Protein AF-A0A1I2VJM7-F1 (afdb_monomer_lite)

Radius of gyration: 16.06 Å; chains: 1; bounding box: 45×32×40 Å

Structure (mmCIF, N/CA/C/O backbone):
data_AF-A0A1I2VJM7-F1
#
_entry.id   AF-A0A1I2VJM7-F1
#
loop_
_atom_site.group_PDB
_atom_site.id
_atom_site.type_symbol
_atom_site.label_atom_id
_atom_site.label_alt_id
_atom_site.label_comp_id
_atom_site.label_asym_id
_atom_site.label_entity_id
_atom_site.label_seq_id
_atom_site.pdbx_PDB_ins_code
_atom_site.Cartn_x
_atom_site.Cartn_y
_atom_site.Cartn_z
_atom_site.occupancy
_atom_site.B_iso_or_equiv
_atom_site.auth_seq_id
_atom_site.auth_comp_id
_atom_site.auth_asym_id
_atom_site.auth_atom_id
_atom_site.pdbx_PDB_model_num
ATOM 1 N N . MET A 1 1 ? -17.114 0.620 10.436 1.00 87.94 1 MET A N 1
ATOM 2 C CA . MET A 1 1 ? -16.027 1.588 10.146 1.00 87.94 1 MET A CA 1
ATOM 3 C C . MET A 1 1 ? -16.050 1.806 8.652 1.00 87.94 1 MET A C 1
ATOM 5 O O . MET A 1 1 ? -16.213 0.832 7.932 1.00 87.94 1 MET A O 1
ATOM 9 N N . GLU A 1 2 ? -15.877 3.034 8.187 1.00 91.06 2 GLU A N 1
ATOM 10 C CA . GLU A 1 2 ? -15.928 3.374 6.767 1.00 91.06 2 GLU A CA 1
ATOM 11 C C . GLU A 1 2 ? -14.812 4.340 6.371 1.00 91.06 2 GLU A C 1
ATOM 13 O O . GLU A 1 2 ? -14.263 5.062 7.210 1.00 91.06 2 GLU A O 1
ATOM 18 N N . ILE A 1 3 ? -14.498 4.360 5.076 1.00 93.88 3 ILE A N 1
ATOM 19 C CA . ILE A 1 3 ? -13.609 5.357 4.486 1.00 93.88 3 ILE A CA 1
ATOM 20 C C . ILE A 1 3 ? -14.395 6.656 4.350 1.00 93.88 3 ILE A C 1
ATOM 22 O O . ILE A 1 3 ? -15.326 6.752 3.555 1.00 93.88 3 ILE A O 1
ATOM 26 N N . LYS A 1 4 ? -13.983 7.668 5.106 1.00 92.88 4 LYS A N 1
ATOM 27 C CA . LYS A 1 4 ? -14.542 9.017 5.016 1.00 92.88 4 LYS A CA 1
ATOM 28 C C . LYS A 1 4 ? -14.000 9.753 3.796 1.00 92.88 4 LYS A C 1
ATOM 30 O O . LYS A 1 4 ? -14.741 10.455 3.118 1.00 92.88 4 LYS A O 1
ATOM 35 N N . THR A 1 5 ? -12.706 9.604 3.513 1.00 94.62 5 THR A N 1
ATOM 36 C CA . THR A 1 5 ? -12.070 10.177 2.322 1.00 94.62 5 THR A CA 1
ATOM 37 C C . THR A 1 5 ? -10.718 9.522 2.035 1.00 94.62 5 THR A C 1
ATOM 39 O O . THR A 1 5 ? -10.113 8.897 2.910 1.00 94.62 5 THR A O 1
ATOM 42 N N . ILE A 1 6 ? -10.242 9.688 0.802 1.00 94.25 6 ILE A N 1
ATOM 43 C CA . ILE A 1 6 ? -8.884 9.354 0.377 1.00 94.25 6 ILE A CA 1
ATOM 44 C C . ILE A 1 6 ? -8.274 10.618 -0.212 1.00 94.25 6 ILE A C 1
ATOM 46 O O . ILE A 1 6 ? -8.800 11.181 -1.173 1.00 94.25 6 ILE A O 1
ATOM 50 N N . ASN A 1 7 ? -7.146 11.039 0.344 1.00 93.81 7 ASN A N 1
ATOM 51 C CA . ASN A 1 7 ? -6.382 12.165 -0.156 1.00 93.81 7 ASN A CA 1
ATOM 52 C C . ASN A 1 7 ? -5.087 11.666 -0.794 1.00 93.81 7 ASN A C 1
ATOM 54 O O . ASN A 1 7 ? -4.343 10.900 -0.192 1.00 93.81 7 ASN A O 1
ATOM 58 N N . TYR A 1 8 ? -4.795 12.103 -2.015 1.00 91.44 8 TYR A N 1
ATOM 59 C CA .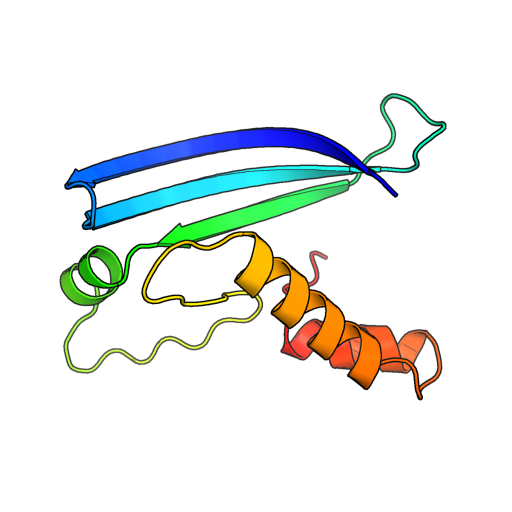 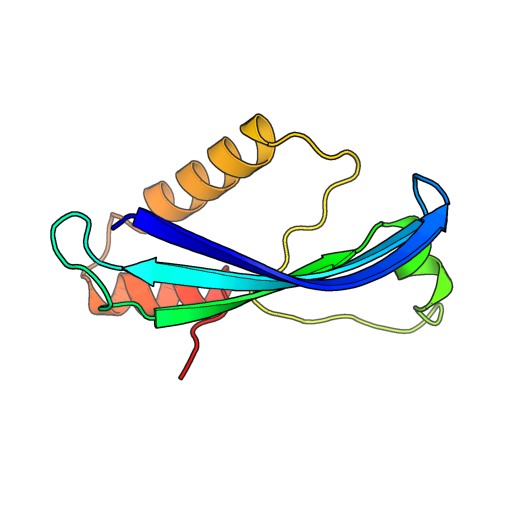TYR A 1 8 ? -3.532 11.773 -2.666 1.00 91.44 8 TYR A CA 1
ATOM 60 C C . TYR A 1 8 ? -2.564 12.935 -2.499 1.00 91.44 8 TYR A C 1
ATOM 62 O O . TYR A 1 8 ? -2.771 14.002 -3.074 1.00 91.44 8 TYR A O 1
ATOM 70 N N . LEU A 1 9 ? -1.494 12.703 -1.744 1.00 87.38 9 LEU A N 1
ATOM 71 C CA . LEU A 1 9 ? -0.486 13.714 -1.440 1.00 87.38 9 LEU A CA 1
ATOM 72 C C . LEU A 1 9 ? 0.481 13.906 -2.606 1.00 87.38 9 LEU A C 1
ATOM 74 O O . LEU A 1 9 ? 0.838 15.030 -2.955 1.00 87.38 9 LEU A O 1
ATOM 78 N N . LYS A 1 10 ? 0.912 12.800 -3.219 1.00 86.56 10 LYS A N 1
ATOM 79 C CA . LYS A 1 10 ? 1.900 12.821 -4.295 1.00 86.56 10 LYS A CA 1
ATOM 80 C C . LYS A 1 10 ? 1.600 11.743 -5.321 1.00 86.56 10 LYS A C 1
ATOM 82 O O . LYS A 1 10 ? 1.285 10.607 -4.976 1.00 86.56 10 LYS A O 1
ATOM 87 N N . LYS A 1 11 ? 1.722 12.105 -6.594 1.00 90.75 11 LYS A N 1
ATOM 88 C CA . LYS A 1 11 ? 1.555 11.211 -7.740 1.00 90.75 11 LYS A CA 1
ATOM 89 C C . LYS A 1 11 ? 2.693 11.459 -8.717 1.00 90.75 11 LYS A C 1
ATOM 91 O O . LYS A 1 11 ? 2.685 12.470 -9.412 1.00 90.75 11 LYS A O 1
ATOM 96 N N . GLU A 1 12 ? 3.667 10.560 -8.760 1.00 88.75 12 GLU A N 1
ATOM 97 C CA . GLU A 1 12 ? 4.765 10.619 -9.723 1.00 88.75 12 GLU A CA 1
ATOM 98 C C . GLU A 1 12 ? 4.630 9.466 -10.705 1.00 88.75 12 GLU A C 1
ATOM 100 O O . GLU A 1 12 ? 4.702 8.300 -10.324 1.00 88.75 12 GLU A O 1
ATOM 105 N N . PHE A 1 13 ? 4.448 9.812 -11.974 1.00 90.94 13 PHE A N 1
ATOM 106 C CA . PHE A 1 13 ? 4.359 8.876 -13.086 1.00 90.94 13 PHE A CA 1
ATOM 107 C C . PHE A 1 13 ? 5.437 9.253 -14.101 1.00 90.94 13 PHE A C 1
ATOM 109 O O . PHE A 1 13 ? 5.469 10.391 -14.564 1.00 90.94 13 PHE A O 1
ATOM 116 N N . VAL A 1 14 ? 6.320 8.312 -14.436 1.00 86.12 14 VAL A N 1
ATOM 117 C CA . VAL A 1 14 ? 7.204 8.429 -15.614 1.00 86.12 14 VAL A CA 1
ATOM 118 C C . VAL A 1 14 ? 6.630 7.634 -16.781 1.00 86.12 14 VAL A C 1
ATOM 120 O O . VAL A 1 14 ? 6.759 8.064 -17.921 1.00 86.12 14 VAL A O 1
ATOM 123 N N . ASP A 1 15 ? 5.954 6.521 -16.494 1.00 84.31 15 ASP A N 1
ATOM 124 C CA . ASP A 1 15 ? 5.241 5.689 -17.464 1.00 84.31 15 ASP A CA 1
ATOM 125 C C . ASP A 1 15 ? 4.048 4.998 -16.774 1.00 84.31 15 ASP A C 1
ATOM 127 O O . ASP A 1 15 ? 3.905 5.059 -15.549 1.00 84.31 15 ASP A O 1
ATOM 131 N N . TYR A 1 16 ? 3.201 4.317 -17.545 1.00 82.38 16 TYR A N 1
ATOM 132 C CA . TYR A 1 16 ? 2.054 3.559 -17.042 1.00 82.38 16 TYR A CA 1
ATOM 133 C C . TYR A 1 16 ? 2.453 2.479 -16.022 1.00 82.38 16 TYR A C 1
ATOM 135 O O . TYR A 1 16 ? 1.746 2.255 -15.041 1.00 82.38 16 TYR A O 1
ATOM 143 N N . ASP A 1 17 ? 3.595 1.825 -16.230 1.00 83.75 17 ASP A N 1
ATOM 144 C CA . ASP A 1 17 ? 4.147 0.792 -15.351 1.00 83.75 17 ASP A CA 1
ATOM 145 C C . ASP A 1 17 ? 5.262 1.316 -14.429 1.00 83.75 17 ASP A C 1
ATOM 147 O O . ASP A 1 17 ? 5.884 0.515 -13.733 1.00 83.75 17 ASP A O 1
ATOM 151 N N . ASP A 1 18 ? 5.511 2.633 -14.413 1.00 87.12 18 ASP A N 1
ATOM 152 C CA . ASP A 1 18 ? 6.601 3.270 -13.672 1.00 87.12 18 ASP A CA 1
ATOM 153 C C . ASP A 1 18 ? 6.131 4.482 -12.853 1.00 87.12 18 ASP A C 1
ATOM 155 O O . ASP A 1 18 ? 6.237 5.645 -13.267 1.00 87.12 18 ASP A O 1
ATOM 159 N N . PHE A 1 19 ? 5.652 4.209 -11.642 1.00 84.94 19 PHE A N 1
ATOM 160 C CA . PHE A 1 19 ? 5.067 5.217 -10.764 1.00 84.94 19 PHE A CA 1
ATOM 161 C C . PHE A 1 19 ? 5.338 5.004 -9.272 1.00 84.94 19 PHE A C 1
ATOM 163 O O . PHE A 1 19 ? 5.603 3.883 -8.816 1.00 84.94 19 PHE A O 1
ATOM 170 N N . VAL A 1 20 ? 5.201 6.099 -8.518 1.00 88.00 20 VAL A N 1
ATOM 171 C CA . VAL A 1 20 ? 5.011 6.118 -7.065 1.00 88.00 20 VAL A CA 1
ATOM 172 C C . VAL A 1 20 ? 3.850 7.047 -6.713 1.00 88.00 20 VAL A C 1
ATOM 174 O O . VAL A 1 20 ? 3.732 8.157 -7.232 1.00 88.00 20 VAL A O 1
ATOM 177 N N . VAL A 1 21 ? 2.978 6.593 -5.825 1.00 87.44 21 VAL A N 1
ATOM 178 C CA . VAL A 1 21 ? 1.834 7.354 -5.328 1.00 87.44 21 VAL A CA 1
ATOM 179 C C . VAL A 1 21 ? 1.841 7.285 -3.813 1.00 87.44 21 VAL A C 1
ATOM 181 O O . VAL A 1 21 ? 1.938 6.196 -3.257 1.00 87.44 21 VAL A O 1
ATOM 184 N N . SER A 1 22 ? 1.712 8.427 -3.150 1.00 86.69 22 SER A N 1
ATOM 185 C CA . SER A 1 22 ? 1.491 8.500 -1.709 1.00 86.69 22 SER A CA 1
ATOM 186 C C . SER A 1 22 ? 0.153 9.161 -1.417 1.00 86.69 22 SER A C 1
ATOM 188 O O . SER A 1 22 ? -0.315 10.039 -2.154 1.00 86.69 22 SER A O 1
ATOM 190 N N . GLY A 1 23 ? -0.483 8.724 -0.342 1.00 89.81 23 GLY A N 1
ATOM 191 C CA . GLY A 1 23 ? -1.774 9.240 0.060 1.00 89.81 23 GLY A CA 1
ATOM 192 C C . GLY A 1 23 ? -2.092 8.940 1.509 1.00 89.81 23 GLY A C 1
ATOM 193 O O . GLY A 1 23 ? -1.360 8.242 2.206 1.00 89.81 23 GLY A O 1
ATOM 194 N N . GLU A 1 24 ? -3.223 9.476 1.922 1.00 95.00 24 GLU A N 1
ATOM 195 C CA . GLU A 1 24 ? -3.819 9.310 3.230 1.00 95.00 24 GLU A CA 1
ATOM 196 C C . GLU A 1 24 ? -5.234 8.764 3.049 1.00 95.00 24 GLU A C 1
ATOM 198 O O . GLU A 1 24 ? -5.966 9.179 2.146 1.00 95.00 24 GLU A O 1
ATOM 203 N N . VAL A 1 25 ? -5.636 7.842 3.913 1.00 94.12 25 VAL A N 1
ATOM 204 C CA . VAL A 1 25 ? -7.011 7.363 4.015 1.00 94.12 25 VAL A CA 1
ATOM 205 C C . VAL A 1 25 ? -7.550 7.682 5.397 1.00 94.12 25 VAL A C 1
ATOM 207 O O . VAL A 1 25 ? -6.901 7.450 6.412 1.00 94.12 25 VAL A O 1
ATOM 210 N N . TYR A 1 26 ? -8.748 8.244 5.418 1.00 95.56 26 TYR A N 1
ATOM 211 C CA . TYR A 1 26 ? -9.418 8.710 6.618 1.00 95.56 26 TYR A CA 1
ATOM 212 C C . TYR A 1 26 ? -10.490 7.682 6.958 1.00 95.56 26 TYR A C 1
ATOM 214 O O . TYR A 1 26 ? -11.405 7.478 6.158 1.00 95.56 26 TYR A O 1
ATOM 222 N N . ILE A 1 27 ? -10.381 7.017 8.106 1.00 93.44 27 ILE A N 1
ATOM 223 C CA . ILE A 1 27 ? -11.268 5.911 8.485 1.00 93.44 27 ILE A CA 1
ATOM 224 C C . ILE A 1 27 ? -11.965 6.246 9.798 1.00 93.44 27 ILE A C 1
ATOM 226 O O . ILE A 1 27 ? -11.313 6.563 10.789 1.00 93.44 27 ILE A O 1
ATOM 230 N N . GLY A 1 28 ? -13.294 6.156 9.818 1.00 95.44 28 GLY A N 1
ATOM 231 C CA . GLY A 1 28 ? -14.105 6.520 10.979 1.00 95.44 28 GLY A CA 1
ATOM 232 C C . GLY A 1 28 ? -15.362 5.664 11.157 1.00 95.44 28 GLY A C 1
ATOM 233 O O . GLY A 1 28 ? -15.650 4.802 10.325 1.00 95.44 28 GLY A O 1
ATOM 234 N N . PRO A 1 29 ? -16.137 5.867 12.234 1.00 93.62 29 PRO A N 1
ATOM 235 C CA . PRO A 1 29 ? -17.422 5.199 12.442 1.00 93.62 29 PRO A CA 1
ATOM 236 C C . PRO A 1 29 ? -18.461 5.634 11.397 1.00 93.62 29 PRO A C 1
ATOM 238 O O . PRO A 1 29 ? -18.531 6.809 11.049 1.00 93.62 29 PRO A O 1
ATOM 241 N N . GLU A 1 30 ? -19.318 4.716 10.944 1.00 92.00 30 GLU A N 1
ATOM 242 C CA . GLU A 1 30 ? -20.324 4.980 9.891 1.00 92.00 30 GLU A CA 1
ATOM 243 C C . GLU A 1 30 ? -21.322 6.084 10.264 1.00 92.00 30 GLU A C 1
ATOM 245 O O . GLU A 1 30 ? -21.684 6.914 9.443 1.00 92.00 30 GLU A O 1
ATOM 250 N N . ASN A 1 31 ? -21.716 6.154 11.535 1.00 91.12 31 ASN A N 1
ATOM 251 C CA . ASN A 1 31 ? -22.789 7.045 11.989 1.00 91.12 31 ASN A CA 1
ATOM 252 C C . ASN A 1 31 ? -22.283 8.319 12.684 1.00 91.12 31 ASN A C 1
ATOM 254 O O . ASN A 1 31 ? -23.013 8.920 13.472 1.00 91.12 31 ASN A O 1
ATOM 258 N N . MET A 1 32 ? -21.021 8.699 12.469 1.00 86.12 32 MET A N 1
ATOM 259 C CA . MET A 1 32 ? -20.441 9.913 13.048 1.00 86.12 32 MET A CA 1
ATOM 260 C C . MET A 1 32 ? -19.668 10.699 11.997 1.00 86.12 32 MET A C 1
ATOM 262 O O . MET A 1 32 ? -18.705 10.203 11.409 1.00 86.12 32 MET A O 1
ATOM 266 N N . ASP A 1 33 ? -20.077 11.946 11.792 1.00 85.56 33 ASP A N 1
ATOM 267 C CA . ASP A 1 33 ? -19.348 12.890 10.954 1.00 85.56 33 ASP A CA 1
ATOM 268 C C . ASP A 1 33 ? -18.134 13.443 11.705 1.00 85.56 33 ASP A C 1
ATOM 270 O O . ASP A 1 33 ? -18.164 13.624 12.922 1.00 85.56 33 ASP A O 1
ATOM 274 N N . PHE A 1 34 ? -17.059 13.722 10.965 1.00 82.44 34 PHE A N 1
ATOM 275 C CA . PHE A 1 34 ? -15.826 14.352 11.467 1.00 82.44 34 PHE A CA 1
ATOM 276 C C . PHE A 1 34 ? -15.048 13.573 12.546 1.00 82.44 34 PHE A C 1
ATOM 278 O O . PHE A 1 34 ? -14.061 14.087 13.066 1.00 82.44 34 PHE A O 1
ATOM 285 N N . VAL A 1 35 ? -15.437 12.332 12.849 1.00 93.06 35 VAL A N 1
ATOM 286 C CA . VAL A 1 35 ? -14.676 11.412 13.707 1.00 93.06 35 VAL A CA 1
ATOM 287 C C . VAL A 1 35 ? -13.963 10.401 12.818 1.00 93.06 35 VAL A C 1
ATOM 289 O O . VAL A 1 35 ? -14.608 9.542 12.216 1.00 93.06 35 VAL A O 1
ATOM 292 N N . TYR A 1 36 ? -12.641 10.511 12.713 1.00 94.88 36 TYR A N 1
ATOM 293 C CA . TYR A 1 36 ? -11.809 9.604 11.926 1.00 94.88 36 TYR A CA 1
ATOM 294 C C . TYR A 1 36 ? -10.364 9.578 12.430 1.00 94.88 36 TYR A C 1
ATOM 296 O O . TYR A 1 36 ? -9.887 10.538 13.029 1.00 94.88 36 TYR A O 1
ATOM 304 N N . GLU A 1 37 ? -9.670 8.496 12.097 1.00 92.94 37 GLU A N 1
ATOM 305 C CA . GLU A 1 37 ? -8.214 8.369 12.155 1.00 92.94 37 GLU A CA 1
ATOM 306 C C . GLU A 1 37 ? -7.633 8.452 10.738 1.00 92.94 37 GLU A C 1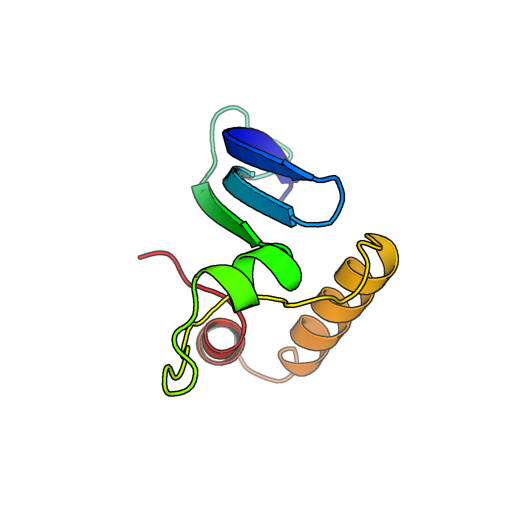
ATOM 308 O O . GLU A 1 37 ? -8.297 8.076 9.765 1.00 92.94 37 GLU A O 1
ATOM 313 N N . VAL A 1 38 ? -6.402 8.949 10.609 1.00 92.00 38 VAL A N 1
ATOM 314 C CA . VAL A 1 38 ? -5.725 9.136 9.314 1.00 92.00 38 VAL A CA 1
ATOM 315 C C . VAL A 1 38 ? -4.612 8.107 9.157 1.00 92.00 38 VAL A C 1
ATOM 317 O O . VAL A 1 38 ? -3.762 7.976 10.033 1.00 92.00 38 VAL A O 1
ATOM 320 N N . PHE A 1 39 ? -4.597 7.401 8.025 1.00 81.19 39 PHE A N 1
ATOM 321 C CA . PHE A 1 39 ? -3.584 6.403 7.699 1.00 81.19 39 PHE A CA 1
ATOM 322 C C . PHE A 1 39 ? -2.839 6.741 6.417 1.00 81.19 39 PHE A C 1
ATOM 324 O O . PHE A 1 39 ? -3.457 6.927 5.374 1.00 81.19 39 PHE A O 1
ATOM 331 N N . GLU A 1 40 ? -1.511 6.739 6.462 1.00 83.50 40 GLU A N 1
ATOM 332 C CA . GLU A 1 40 ? -0.686 6.925 5.269 1.00 83.50 40 GLU A CA 1
ATOM 333 C C . GLU A 1 40 ? -0.487 5.613 4.503 1.00 83.50 40 GLU A C 1
ATOM 335 O O . GLU A 1 40 ? -0.196 4.559 5.078 1.00 83.50 40 GLU A O 1
ATOM 340 N N . PHE A 1 41 ? -0.554 5.692 3.177 1.00 78.12 41 PHE A N 1
ATOM 341 C CA . PHE A 1 41 ? -0.230 4.592 2.282 1.00 78.12 41 PHE A CA 1
ATOM 342 C C . PHE A 1 41 ? 0.667 5.054 1.137 1.00 78.12 41 PHE A C 1
ATOM 344 O O . PHE A 1 41 ? 0.709 6.223 0.752 1.00 78.12 41 PHE A O 1
ATOM 351 N N . ASN A 1 42 ? 1.399 4.094 0.579 1.00 79.75 42 ASN A N 1
ATOM 352 C CA . ASN A 1 42 ? 2.201 4.287 -0.616 1.00 79.75 42 ASN A CA 1
ATOM 353 C C . ASN A 1 42 ? 1.944 3.130 -1.580 1.00 79.75 42 ASN A C 1
ATOM 355 O O . ASN A 1 42 ? 1.863 1.974 -1.165 1.00 79.75 42 ASN A O 1
ATOM 359 N N . VAL A 1 43 ? 1.850 3.446 -2.865 1.00 80.31 43 VAL A N 1
ATOM 360 C CA . VAL A 1 43 ? 1.746 2.483 -3.958 1.00 80.31 43 VAL A CA 1
ATOM 361 C C . VAL A 1 43 ? 2.921 2.730 -4.888 1.00 80.31 43 VAL A C 1
ATOM 363 O O . VAL A 1 43 ? 3.091 3.829 -5.410 1.00 80.31 43 VAL A O 1
ATOM 366 N N . VAL A 1 44 ? 3.746 1.711 -5.088 1.00 82.19 44 VAL A N 1
ATOM 367 C CA . VAL A 1 44 ? 4.924 1.779 -5.952 1.00 82.19 44 VAL A CA 1
ATOM 368 C C . 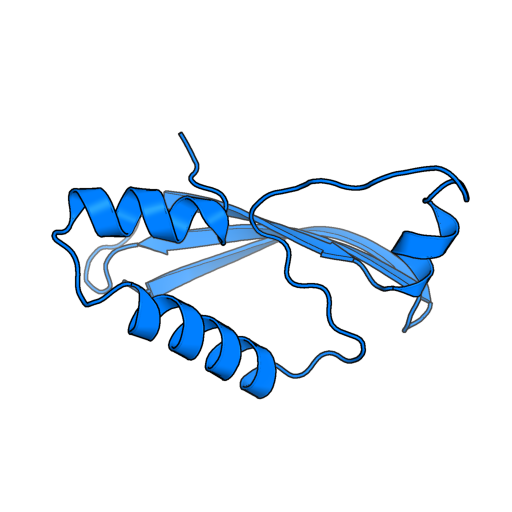VAL A 1 44 ? 4.852 0.664 -6.980 1.00 82.19 44 VAL A C 1
ATOM 370 O O . VAL A 1 44 ? 4.568 -0.486 -6.647 1.00 82.19 44 VAL A O 1
ATOM 373 N N . SER A 1 45 ? 5.088 1.008 -8.241 1.00 81.50 45 SER A N 1
ATOM 374 C CA . SER A 1 45 ? 5.229 0.011 -9.301 1.00 81.50 45 SER A CA 1
ATOM 375 C C . SER A 1 45 ? 6.525 -0.786 -9.143 1.00 81.50 45 SER A C 1
ATOM 377 O O . SER A 1 45 ? 7.524 -0.282 -8.627 1.00 81.50 45 SER A O 1
ATOM 379 N N . ILE A 1 46 ? 6.547 -2.018 -9.654 1.00 77.75 46 ILE A N 1
ATOM 380 C CA . ILE A 1 46 ? 7.756 -2.852 -9.641 1.00 77.75 46 ILE A CA 1
ATOM 381 C C . ILE A 1 46 ? 8.902 -2.169 -10.402 1.00 77.75 46 ILE A C 1
ATOM 383 O O . ILE A 1 46 ? 10.024 -2.151 -9.910 1.00 77.75 46 ILE A O 1
ATOM 387 N N . LYS A 1 47 ? 8.632 -1.561 -11.564 1.00 83.56 47 LYS A N 1
ATOM 388 C CA . LYS A 1 47 ? 9.653 -0.864 -12.363 1.00 83.56 47 LYS A CA 1
ATOM 389 C C . LYS A 1 47 ? 10.268 0.307 -11.598 1.00 83.56 47 LYS A C 1
ATOM 391 O O . LYS A 1 47 ? 11.491 0.376 -11.516 1.00 83.56 47 LYS A O 1
ATOM 396 N N . ARG A 1 48 ? 9.440 1.142 -10.953 1.00 80.25 48 ARG A N 1
ATOM 397 C CA . ARG A 1 48 ? 9.909 2.235 -10.084 1.00 80.25 48 ARG A CA 1
ATOM 398 C C . ARG A 1 48 ? 10.742 1.722 -8.920 1.00 80.25 48 ARG A C 1
ATOM 400 O O . ARG A 1 48 ? 11.752 2.333 -8.574 1.00 80.25 48 ARG A O 1
ATOM 407 N N . LEU A 1 49 ? 10.293 0.621 -8.313 1.00 74.56 49 LEU A N 1
ATOM 408 C CA . LEU A 1 49 ? 10.990 -0.026 -7.212 1.00 74.56 49 LEU A CA 1
ATOM 409 C C . LEU A 1 49 ? 12.389 -0.446 -7.669 1.00 74.56 49 LEU A C 1
ATOM 411 O O . LEU A 1 49 ? 13.348 0.010 -7.068 1.00 74.56 49 LEU A O 1
ATOM 415 N N . TYR A 1 50 ? 12.509 -1.186 -8.777 1.00 68.88 50 TYR A N 1
ATOM 416 C CA . TYR A 1 50 ? 13.795 -1.600 -9.356 1.00 68.88 50 TYR A CA 1
ATOM 417 C C . TYR A 1 50 ? 14.678 -0.421 -9.788 1.00 68.88 50 TYR A C 1
ATOM 419 O O . TYR A 1 50 ? 15.880 -0.471 -9.577 1.00 68.88 50 TYR A O 1
ATOM 427 N N . SER A 1 51 ? 14.117 0.648 -10.364 1.00 68.94 51 SER A N 1
ATOM 428 C CA . SER A 1 51 ? 14.912 1.801 -10.826 1.00 68.94 51 SER A CA 1
ATOM 429 C C . SER A 1 51 ? 15.513 2.642 -9.694 1.00 68.94 51 SER A C 1
ATOM 431 O O . SER A 1 51 ? 16.466 3.377 -9.926 1.00 68.94 51 SER A O 1
ATOM 433 N N . ASN A 1 52 ? 14.939 2.557 -8.490 1.00 58.88 52 ASN A N 1
ATOM 434 C CA . ASN A 1 52 ? 15.378 3.296 -7.304 1.00 58.88 52 ASN A CA 1
ATOM 435 C C . ASN A 1 52 ? 16.027 2.388 -6.241 1.00 58.88 52 ASN A C 1
ATOM 437 O O . ASN A 1 52 ? 16.392 2.880 -5.173 1.00 58.88 52 ASN A O 1
ATOM 441 N N . PHE A 1 53 ? 16.135 1.080 -6.497 1.00 55.09 53 PHE A N 1
ATOM 442 C CA . PHE A 1 53 ? 16.800 0.121 -5.618 1.00 55.09 53 PHE A CA 1
ATOM 443 C C . PHE A 1 53 ? 18.185 -0.198 -6.165 1.00 55.09 53 PHE A C 1
ATOM 445 O O . PHE A 1 53 ? 18.302 -0.722 -7.269 1.00 55.09 53 PHE A O 1
ATOM 452 N N . ASP A 1 54 ? 19.226 0.066 -5.379 1.00 48.06 54 ASP A N 1
ATOM 453 C CA . ASP A 1 54 ? 20.547 -0.490 -5.670 1.00 48.06 54 ASP A CA 1
ATOM 454 C C . ASP A 1 54 ? 20.489 -2.026 -5.651 1.00 48.06 54 ASP A C 1
ATOM 456 O O . ASP A 1 54 ? 19.804 -2.615 -4.810 1.00 48.06 54 ASP A O 1
ATOM 460 N N . ASP A 1 55 ? 21.270 -2.679 -6.519 1.00 42.09 55 ASP A N 1
ATOM 461 C CA . ASP A 1 55 ? 21.305 -4.146 -6.694 1.00 42.09 55 ASP A CA 1
ATOM 462 C C . ASP A 1 55 ? 21.584 -4.932 -5.391 1.00 42.09 55 ASP A C 1
ATOM 464 O O . ASP A 1 55 ? 21.296 -6.125 -5.303 1.00 42.09 55 ASP A O 1
ATOM 468 N N . ASN A 1 56 ? 22.126 -4.267 -4.364 1.00 37.81 56 ASN A N 1
ATOM 469 C CA . ASN A 1 56 ? 22.448 -4.844 -3.054 1.00 37.81 56 ASN A CA 1
ATOM 470 C C . ASN A 1 56 ? 21.580 -4.304 -1.902 1.00 37.81 56 ASN A C 1
ATOM 472 O O . ASN A 1 56 ? 21.891 -4.538 -0.731 1.00 37.81 56 ASN A O 1
ATOM 476 N N . ALA A 1 57 ? 20.517 -3.555 -2.193 1.00 36.22 57 ALA A N 1
ATOM 477 C CA . ALA A 1 57 ? 19.627 -3.030 -1.170 1.00 36.22 57 ALA A CA 1
ATOM 478 C C . ALA A 1 57 ? 18.633 -4.109 -0.697 1.00 36.22 57 ALA A C 1
ATOM 480 O O . ALA A 1 57 ? 18.085 -4.881 -1.482 1.00 36.22 57 ALA A O 1
ATOM 481 N N . VAL A 1 58 ? 18.375 -4.155 0.613 1.00 34.00 58 VAL A N 1
ATOM 482 C CA . VAL A 1 58 ? 17.358 -5.018 1.237 1.00 34.00 58 VAL A CA 1
ATOM 483 C C . VAL A 1 58 ? 16.265 -4.117 1.808 1.00 34.00 58 VAL A C 1
ATOM 485 O O . VAL A 1 58 ? 16.528 -3.345 2.729 1.00 34.00 58 VAL A O 1
ATOM 488 N N . MET A 1 59 ? 15.035 -4.209 1.284 1.00 40.91 59 MET A N 1
ATOM 489 C CA . MET A 1 59 ? 13.880 -3.495 1.846 1.00 40.91 59 MET A CA 1
ATOM 490 C C . MET A 1 59 ? 13.178 -4.361 2.887 1.00 40.91 59 MET A C 1
ATOM 492 O O . MET A 1 59 ? 12.525 -5.347 2.555 1.00 40.91 59 MET A O 1
ATOM 496 N N . LEU A 1 60 ? 13.257 -3.955 4.149 1.00 35.97 60 LEU A N 1
ATOM 497 C CA . LEU A 1 60 ? 12.396 -4.459 5.216 1.00 35.97 60 LEU A CA 1
ATOM 498 C C . LEU A 1 60 ? 11.379 -3.366 5.551 1.00 35.97 60 LEU A C 1
ATOM 500 O O . LEU A 1 60 ? 11.767 -2.317 6.060 1.00 35.97 60 LEU A O 1
ATOM 504 N N . SER A 1 61 ? 10.082 -3.576 5.288 1.00 45.09 61 SER A N 1
ATOM 505 C CA . SER A 1 61 ? 9.058 -2.672 5.835 1.00 45.09 61 SER A CA 1
ATOM 506 C C . SER A 1 61 ? 7.693 -3.333 6.066 1.00 45.09 61 SER A C 1
ATOM 508 O O . SER A 1 61 ? 7.192 -4.101 5.249 1.00 45.09 61 SER A O 1
ATOM 510 N N . ARG A 1 62 ? 7.100 -3.006 7.219 1.00 55.44 62 ARG A N 1
ATOM 511 C CA . ARG A 1 62 ? 5.737 -3.362 7.645 1.00 55.44 62 ARG A CA 1
ATOM 512 C C . ARG A 1 62 ? 4.697 -2.666 6.749 1.00 55.44 62 ARG A C 1
ATOM 514 O O . ARG A 1 62 ? 4.870 -1.487 6.430 1.00 55.44 62 ARG A O 1
ATOM 521 N N . GLY A 1 63 ? 3.596 -3.335 6.395 1.00 57.16 63 GLY A N 1
ATOM 522 C CA . GLY A 1 63 ? 2.446 -2.690 5.742 1.00 57.16 63 GLY A CA 1
ATOM 523 C C . GLY A 1 63 ? 2.583 -2.382 4.248 1.00 57.16 63 GLY A C 1
ATOM 524 O O . GLY A 1 63 ? 1.986 -1.413 3.791 1.00 57.16 63 GLY A O 1
ATOM 525 N N . TRP A 1 64 ? 3.355 -3.164 3.486 1.00 65.50 64 TRP A N 1
ATOM 526 C CA . TRP A 1 64 ? 3.394 -3.057 2.021 1.00 65.50 64 TRP A CA 1
ATOM 527 C C . TRP A 1 64 ? 2.911 -4.355 1.371 1.00 65.50 64 TRP A C 1
ATOM 529 O O . TRP A 1 64 ? 3.410 -5.433 1.686 1.00 65.50 64 TRP A O 1
ATOM 539 N N . MET A 1 65 ? 1.977 -4.243 0.423 1.00 64.31 65 MET A N 1
ATOM 540 C CA . MET A 1 65 ? 1.630 -5.319 -0.508 1.00 64.31 65 MET A CA 1
ATOM 541 C C . MET A 1 65 ? 2.204 -4.987 -1.882 1.00 64.31 65 MET A C 1
ATOM 543 O O . MET A 1 65 ? 1.836 -3.988 -2.493 1.00 64.31 65 MET A O 1
ATOM 547 N N . ILE A 1 66 ? 3.115 -5.832 -2.360 1.00 62.81 66 ILE A N 1
ATOM 548 C CA . ILE A 1 66 ? 3.745 -5.687 -3.674 1.00 62.81 66 ILE A CA 1
ATOM 54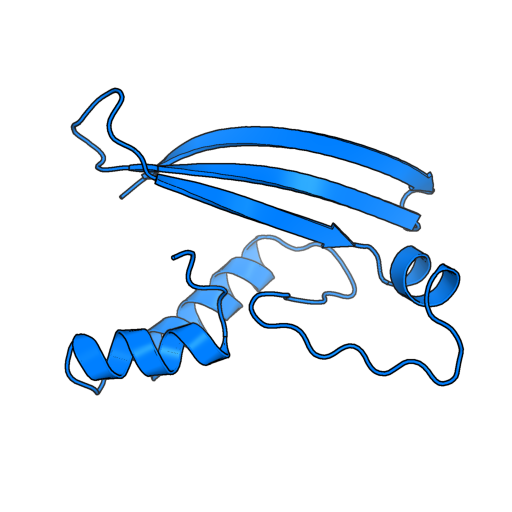9 C C . ILE A 1 66 ? 3.007 -6.607 -4.647 1.00 62.81 66 ILE A C 1
ATOM 551 O O . ILE A 1 66 ? 2.964 -7.820 -4.444 1.00 62.81 66 ILE A O 1
ATOM 555 N N . VAL A 1 67 ? 2.427 -6.035 -5.703 1.00 53.59 67 VAL A N 1
ATOM 556 C CA . VAL A 1 67 ? 1.668 -6.768 -6.727 1.00 53.59 67 VAL A CA 1
ATOM 557 C C . VAL A 1 67 ? 2.243 -6.507 -8.119 1.00 53.59 67 VAL A C 1
ATOM 559 O O . VAL A 1 67 ? 2.743 -5.422 -8.403 1.00 53.59 67 VAL A O 1
ATOM 562 N N . LYS A 1 68 ? 2.185 -7.515 -8.998 1.00 46.78 68 LYS A N 1
ATOM 563 C CA . LYS A 1 68 ? 2.681 -7.418 -10.385 1.00 46.78 68 LYS A CA 1
ATOM 564 C C . LYS A 1 68 ? 1.738 -6.634 -11.299 1.00 46.78 68 LYS A C 1
ATOM 566 O O . LYS A 1 68 ? 2.188 -5.957 -12.214 1.00 46.78 68 LYS A O 1
ATOM 571 N N . THR A 1 69 ? 0.441 -6.748 -11.050 1.00 49.94 69 THR A N 1
ATOM 572 C CA . THR A 1 69 ? -0.633 -6.062 -11.768 1.00 49.94 69 THR A CA 1
ATOM 573 C C . THR A 1 69 ? -1.656 -5.605 -10.743 1.00 49.94 69 THR A C 1
ATOM 575 O O . THR A 1 69 ? -1.919 -6.328 -9.781 1.00 49.94 69 THR A O 1
ATOM 578 N N . PHE A 1 70 ? -2.214 -4.414 -10.934 1.00 61.38 70 PHE A N 1
ATOM 579 C CA . PHE A 1 70 ? -3.251 -3.898 -10.052 1.00 61.38 70 PHE A CA 1
ATOM 580 C C . PHE A 1 70 ? -4.576 -4.626 -10.314 1.00 61.38 70 PHE A C 1
ATOM 582 O O . PHE A 1 70 ? -5.082 -4.606 -11.434 1.00 61.38 70 PHE A O 1
ATOM 589 N N . ASP A 1 71 ? -5.102 -5.280 -9.281 1.00 72.00 71 ASP A N 1
ATOM 590 C CA . ASP A 1 71 ? -6.407 -5.942 -9.259 1.00 72.00 71 ASP A CA 1
ATOM 591 C C . ASP A 1 71 ? -6.987 -5.769 -7.850 1.00 72.00 71 ASP A C 1
ATOM 593 O O . ASP A 1 71 ? -6.484 -6.347 -6.883 1.00 72.00 71 ASP A O 1
ATOM 597 N N . GLU A 1 72 ? -8.018 -4.934 -7.730 1.00 70.62 72 GLU A N 1
ATOM 598 C CA . GLU A 1 72 ? -8.655 -4.595 -6.452 1.00 70.62 72 GLU A CA 1
ATOM 599 C C . GLU A 1 72 ? -9.223 -5.831 -5.758 1.00 70.62 72 GLU A C 1
ATOM 601 O O . GLU A 1 72 ? -8.991 -6.042 -4.568 1.00 70.62 72 GLU A O 1
ATOM 606 N N . LYS A 1 73 ? -9.869 -6.716 -6.520 1.00 76.62 73 LYS A N 1
ATOM 607 C CA . LYS A 1 73 ? -10.510 -7.915 -5.982 1.00 76.62 73 LYS A CA 1
ATOM 608 C C . LYS A 1 73 ? -9.482 -8.893 -5.418 1.00 76.62 73 LYS A C 1
ATOM 610 O O . LYS A 1 73 ? -9.725 -9.559 -4.413 1.00 76.62 73 LYS A O 1
ATOM 615 N N . LEU A 1 74 ? -8.312 -8.984 -6.051 1.00 70.81 74 LEU A N 1
ATOM 616 C CA . LEU A 1 74 ? -7.205 -9.799 -5.552 1.00 70.81 74 LEU A CA 1
ATOM 617 C C . LEU A 1 74 ? -6.633 -9.244 -4.239 1.00 70.81 74 LEU A C 1
ATOM 619 O O . LEU A 1 74 ? -6.281 -10.018 -3.345 1.00 70.81 74 LEU A O 1
ATOM 623 N N . ILE A 1 75 ? -6.533 -7.918 -4.126 1.00 72.25 75 ILE A N 1
ATOM 624 C CA . ILE A 1 75 ? -6.058 -7.236 -2.917 1.00 72.25 75 ILE A CA 1
ATOM 625 C C . ILE A 1 75 ? -7.047 -7.461 -1.765 1.00 72.25 75 ILE A C 1
ATOM 627 O O . ILE A 1 75 ? -6.623 -7.869 -0.683 1.00 72.25 75 ILE A O 1
ATOM 631 N N . GLU A 1 76 ? -8.348 -7.281 -2.007 1.00 80.25 76 GLU A N 1
ATOM 632 C CA . GLU A 1 76 ? -9.420 -7.529 -1.031 1.00 80.25 76 GLU A CA 1
ATOM 633 C C . GLU A 1 76 ? -9.365 -8.956 -0.476 1.00 80.25 76 GLU A C 1
ATOM 635 O O . GLU A 1 76 ? -9.225 -9.148 0.733 1.00 80.25 76 GLU A O 1
ATOM 640 N N . LEU A 1 77 ? -9.341 -9.962 -1.360 1.00 78.69 77 LEU A N 1
ATOM 641 C CA . LEU A 1 77 ? -9.234 -11.374 -0.972 1.00 78.69 77 LEU A CA 1
ATOM 642 C C . LEU A 1 77 ? -7.987 -11.655 -0.123 1.00 78.69 77 LEU A C 1
ATOM 644 O O . LEU A 1 77 ? -7.994 -12.516 0.764 1.00 78.69 77 LEU A O 1
ATOM 648 N N . LYS A 1 78 ? -6.883 -10.948 -0.393 1.00 79.94 78 LYS A N 1
ATOM 649 C CA . LYS A 1 78 ? -5.645 -11.125 0.365 1.00 79.94 78 LYS A CA 1
ATOM 650 C C . LYS A 1 78 ? -5.750 -10.537 1.768 1.00 79.94 78 LYS A C 1
ATOM 652 O O . LYS A 1 78 ? -5.274 -11.178 2.706 1.00 79.94 78 LYS A O 1
ATOM 657 N N . ILE A 1 79 ? -6.374 -9.370 1.910 1.00 80.94 79 ILE A N 1
ATOM 658 C CA . ILE A 1 79 ? -6.642 -8.735 3.206 1.00 80.94 79 ILE A CA 1
ATOM 659 C C . ILE A 1 79 ? -7.573 -9.623 4.037 1.00 80.94 79 ILE A C 1
ATOM 661 O O . ILE A 1 79 ? -7.229 -9.957 5.171 1.00 80.94 79 ILE A O 1
ATOM 665 N N . GLU A 1 80 ? -8.689 -10.079 3.461 1.00 85.12 80 GLU A N 1
ATOM 666 C CA . GLU A 1 80 ? -9.644 -10.978 4.127 1.00 85.12 80 GLU A CA 1
ATOM 667 C C . GLU A 1 80 ? -8.957 -12.242 4.653 1.00 85.12 80 GLU A C 1
ATOM 669 O O . GLU A 1 80 ? -9.136 -12.621 5.811 1.00 85.12 80 GLU A O 1
ATOM 674 N N . SER A 1 81 ? -8.096 -12.854 3.833 1.00 81.56 81 SER A N 1
ATOM 675 C CA . SER A 1 81 ? -7.331 -14.037 4.227 1.00 81.56 81 SER A CA 1
ATOM 676 C C . SER A 1 81 ? -6.339 -13.784 5.368 1.00 81.56 81 SER A C 1
ATOM 678 O O . SER A 1 81 ? -5.988 -14.742 6.060 1.00 81.56 81 SER A O 1
ATOM 680 N N . ILE A 1 82 ? -5.804 -12.570 5.526 1.00 82.44 82 ILE A N 1
ATOM 681 C CA . ILE A 1 82 ? -4.895 -12.235 6.634 1.00 82.44 82 ILE A CA 1
ATOM 682 C C . ILE A 1 82 ? -5.715 -12.075 7.914 1.00 82.44 82 ILE A C 1
ATOM 684 O O . ILE A 1 82 ? -5.411 -12.717 8.916 1.00 82.44 82 ILE A O 1
ATOM 688 N N . VAL A 1 83 ? -6.805 -11.305 7.857 1.00 83.94 83 VAL A N 1
ATOM 689 C CA . VAL A 1 83 ? -7.691 -11.064 9.006 1.00 83.94 83 VAL A CA 1
ATOM 690 C C . VAL A 1 83 ? -8.300 -12.369 9.523 1.00 83.94 83 VAL A C 1
ATOM 692 O O . VAL A 1 83 ? -8.275 -12.632 10.724 1.00 83.94 83 VAL A O 1
ATOM 695 N N . SER A 1 84 ? -8.770 -13.246 8.629 1.00 84.69 84 SER A N 1
ATOM 696 C CA . SER A 1 84 ? -9.373 -14.524 9.022 1.00 84.69 84 SER A CA 1
ATOM 697 C C . SER A 1 84 ? -8.402 -15.444 9.766 1.00 84.69 84 SER A C 1
ATOM 699 O O . SER A 1 84 ? -8.834 -16.270 10.565 1.00 84.69 84 SER A O 1
ATOM 701 N N . ARG A 1 85 ? -7.095 -15.332 9.496 1.00 78.94 85 ARG A N 1
ATOM 702 C CA . ARG A 1 85 ? -6.060 -16.112 10.187 1.00 78.94 85 ARG A CA 1
ATOM 703 C C . ARG A 1 85 ? -5.790 -15.587 11.583 1.00 78.94 85 ARG A C 1
ATOM 705 O O . ARG A 1 85 ? -5.402 -16.384 12.422 1.00 78.94 85 ARG A O 1
ATOM 712 N N . CYS A 1 86 ? -6.017 -14.305 11.841 1.00 76.88 86 CYS A N 1
ATOM 713 C CA . CYS A 1 86 ? -5.801 -13.726 13.159 1.00 76.88 86 CYS A CA 1
ATOM 714 C C . CYS A 1 86 ? -6.976 -14.002 14.110 1.00 76.88 86 CYS A C 1
ATOM 716 O O . CYS A 1 86 ? -6.719 -14.221 15.274 1.00 76.88 86 CYS A O 1
ATOM 718 N N . ASN A 1 87 ? -8.219 -14.163 13.634 1.00 73.38 87 ASN A N 1
ATOM 719 C CA . ASN A 1 87 ? -9.461 -14.318 14.434 1.00 73.38 87 ASN A CA 1
ATOM 720 C C . ASN A 1 87 ? -9.553 -15.462 15.485 1.00 73.38 87 ASN A C 1
ATOM 722 O O . ASN A 1 87 ? -10.638 -15.733 15.997 1.00 73.38 87 ASN A O 1
ATOM 726 N N . HIS A 1 88 ? -8.470 -16.166 15.805 1.00 71.50 88 HIS A N 1
ATOM 727 C CA . HIS A 1 88 ? -8.430 -17.240 16.798 1.00 71.50 88 HIS A CA 1
ATOM 728 C C . HIS A 1 88 ? -7.842 -16.818 18.157 1.00 71.50 88 HIS A C 1
ATOM 730 O O . HIS A 1 88 ? -7.866 -17.632 19.081 1.00 71.50 88 HIS A O 1
ATOM 736 N N . LEU A 1 89 ? -7.324 -15.590 18.292 1.00 70.81 89 LEU A N 1
ATOM 737 C CA . LEU A 1 89 ? -6.718 -15.089 19.531 1.00 70.81 89 LEU A CA 1
ATOM 738 C C . LEU A 1 89 ? -7.608 -14.041 20.212 1.00 70.81 89 LEU A C 1
ATOM 740 O O . LEU A 1 89 ? -8.607 -13.587 19.646 1.00 70.81 89 LEU A O 1
ATOM 744 N N . ASN A 1 90 ? -7.261 -13.672 21.447 1.00 77.81 90 ASN A N 1
ATOM 745 C CA . ASN A 1 90 ? -7.906 -12.543 22.122 1.00 77.81 90 ASN A CA 1
ATOM 746 C C . ASN A 1 90 ? -7.537 -11.209 21.436 1.00 77.81 90 ASN A C 1
ATOM 748 O O . ASN A 1 90 ? -6.591 -11.139 20.651 1.00 77.81 90 ASN A O 1
ATOM 752 N N . ASP A 1 91 ? -8.298 -10.147 21.710 1.00 76.62 91 ASP A N 1
ATOM 753 C CA . ASP A 1 91 ? -8.184 -8.874 20.984 1.00 76.62 91 ASP A CA 1
ATOM 754 C C . ASP A 1 91 ? -6.762 -8.293 21.000 1.00 76.62 91 ASP A C 1
ATOM 756 O O . ASP A 1 91 ? -6.270 -7.825 19.975 1.00 76.62 91 ASP A O 1
ATOM 760 N N . GLU A 1 92 ? -6.070 -8.355 22.137 1.00 77.25 92 GLU A N 1
ATOM 761 C CA . GLU A 1 92 ? -4.729 -7.788 22.295 1.00 77.25 92 GLU A CA 1
ATOM 762 C C . GLU A 1 92 ? -3.679 -8.564 21.481 1.00 77.25 92 GLU A C 1
ATOM 764 O O . GLU A 1 92 ? -2.854 -7.966 20.784 1.00 77.25 92 GLU A O 1
ATOM 769 N N . GLU A 1 93 ? -3.768 -9.894 21.484 1.00 78.44 93 GLU A N 1
ATOM 770 C CA . GLU A 1 93 ? -2.928 -10.783 20.677 1.00 78.44 93 GLU A CA 1
ATOM 771 C C . GLU A 1 93 ? -3.192 -10.613 19.172 1.00 78.44 93 GLU A C 1
ATOM 773 O O . GLU A 1 93 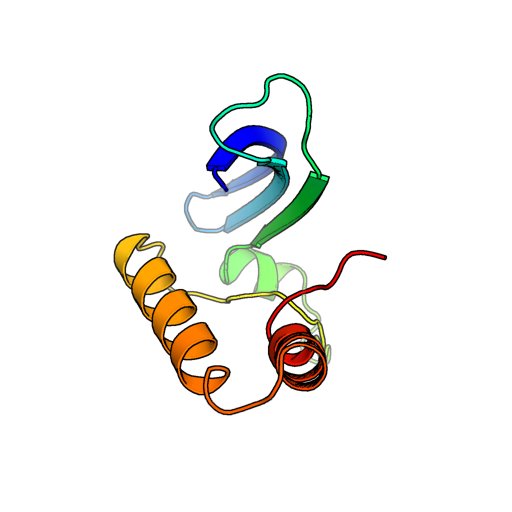? -2.246 -10.563 18.381 1.00 78.44 93 GLU A O 1
ATOM 778 N N . ASN A 1 94 ? -4.454 -10.412 18.777 1.00 81.56 94 ASN A N 1
ATOM 779 C CA . ASN A 1 94 ? -4.834 -10.123 17.391 1.00 81.56 94 ASN A CA 1
ATOM 780 C C . ASN A 1 94 ? -4.184 -8.838 16.878 1.00 81.56 94 ASN A C 1
ATOM 782 O O . ASN A 1 94 ? -3.663 -8.806 15.761 1.00 81.56 94 ASN A O 1
ATOM 786 N N . TYR A 1 95 ? -4.175 -7.776 17.687 1.00 74.88 95 TYR A N 1
ATOM 787 C CA . TYR A 1 95 ? -3.545 -6.511 17.304 1.00 74.88 95 TYR A CA 1
ATOM 788 C C . TYR A 1 95 ? -2.028 -6.634 17.141 1.00 74.88 95 TYR A C 1
ATOM 790 O O . TYR A 1 95 ? -1.452 -5.999 16.251 1.00 74.88 95 TYR A O 1
ATOM 798 N N . VAL A 1 96 ? -1.370 -7.441 17.976 1.00 79.00 96 VAL A N 1
ATOM 799 C CA . VAL A 1 96 ? 0.069 -7.709 17.858 1.00 79.00 96 VAL A CA 1
ATOM 800 C C . VAL A 1 96 ? 0.365 -8.497 16.580 1.00 79.00 96 VAL A C 1
ATOM 802 O O . VAL A 1 96 ? 1.234 -8.086 15.810 1.00 79.00 96 VAL A O 1
ATOM 805 N N . GLU A 1 97 ? -0.387 -9.557 16.296 1.00 79.62 97 GLU A N 1
ATOM 806 C CA . GLU A 1 97 ? -0.242 -10.369 15.079 1.00 79.62 97 GLU A CA 1
ATOM 807 C C . GLU A 1 97 ? -0.485 -9.554 13.798 1.00 79.62 97 GLU A C 1
ATOM 809 O O . GLU A 1 97 ? 0.333 -9.567 12.876 1.00 79.62 97 GLU A O 1
ATOM 814 N N . LEU A 1 98 ? -1.560 -8.762 13.750 1.00 80.19 98 LEU A N 1
ATOM 815 C CA . LEU A 1 98 ? -1.881 -7.914 12.597 1.00 80.19 98 LEU A CA 1
ATOM 816 C C . LEU A 1 98 ? -0.800 -6.858 12.327 1.00 80.19 98 LEU A C 1
ATOM 818 O O . LEU A 1 98 ? -0.568 -6.502 11.170 1.00 80.19 98 LEU A O 1
ATOM 822 N N . SER A 1 99 ? -0.084 -6.399 13.359 1.00 75.94 99 SER A N 1
ATOM 823 C CA . SER A 1 99 ? 1.013 -5.429 13.216 1.00 75.94 99 SER A CA 1
ATOM 824 C C . SER A 1 99 ? 2.258 -5.980 12.501 1.00 75.94 99 SER A C 1
ATOM 826 O O . SER A 1 99 ? 3.128 -5.211 12.076 1.00 75.94 99 SER A O 1
ATOM 828 N N . ALA A 1 100 ? 2.352 -7.305 12.337 1.00 73.06 100 ALA A N 1
ATOM 829 C CA . ALA A 1 100 ? 3.377 -7.938 11.510 1.00 73.06 100 ALA A CA 1
ATOM 830 C C . ALA A 1 100 ? 3.085 -7.772 10.009 1.00 73.06 100 ALA A C 1
ATOM 832 O O . ALA A 1 100 ? 4.012 -7.701 9.200 1.00 73.06 100 ALA A O 1
ATOM 833 N N . TYR A 1 101 ? 1.805 -7.669 9.643 1.00 74.00 101 TYR A N 1
ATOM 834 C CA . TYR A 1 101 ? 1.341 -7.533 8.262 1.00 74.00 101 TYR A CA 1
ATOM 835 C C . TYR A 1 101 ? 1.073 -6.073 7.887 1.00 74.00 101 TYR A C 1
ATOM 837 O O . TYR A 1 101 ? 1.408 -5.641 6.783 1.00 74.00 101 TYR A O 1
ATOM 845 N N . PHE A 1 102 ? 0.522 -5.294 8.817 1.00 75.69 102 PHE A N 1
ATOM 846 C CA . PHE A 1 102 ? 0.082 -3.918 8.609 1.00 75.69 102 PHE A CA 1
ATOM 847 C C . PHE A 1 102 ? 0.869 -2.941 9.486 1.00 75.69 102 PHE A C 1
ATOM 849 O O . PHE A 1 102 ? 1.361 -3.287 10.559 1.00 75.69 102 PHE A O 1
ATOM 856 N N . ARG A 1 103 ? 1.004 -1.687 9.040 1.00 67.38 103 ARG A N 1
ATOM 857 C CA . ARG A 1 103 ? 1.616 -0.639 9.866 1.00 67.38 103 ARG A CA 1
ATOM 858 C C . ARG A 1 103 ? 0.591 -0.146 10.889 1.00 67.38 103 ARG A C 1
ATOM 860 O O . ARG A 1 103 ? -0.419 0.433 10.512 1.00 67.38 103 ARG A O 1
ATOM 867 N N . ARG A 1 104 ? 0.867 -0.361 12.177 1.00 60.03 104 ARG A N 1
ATOM 868 C CA . ARG A 1 104 ? 0.160 0.306 13.278 1.00 60.03 104 ARG A CA 1
ATOM 869 C C . ARG A 1 104 ? 0.689 1.737 13.373 1.00 60.03 104 ARG A C 1
ATOM 871 O O . ARG A 1 104 ? 1.896 1.914 13.532 1.00 60.03 104 ARG A O 1
ATOM 878 N N . LEU A 1 105 ? -0.182 2.728 13.222 1.00 50.56 105 LEU A N 1
ATOM 879 C CA . LEU A 1 105 ? 0.158 4.111 13.545 1.00 50.56 105 LEU A CA 1
ATOM 880 C C . LEU A 1 105 ? 0.056 4.268 15.063 1.00 50.56 105 LEU A C 1
ATOM 882 O O . LEU A 1 105 ? -0.904 3.788 15.668 1.00 50.56 105 LEU A O 1
ATOM 886 N N . ASN A 1 106 ? 1.111 4.824 15.655 1.00 49.38 106 ASN A N 1
ATOM 887 C CA . ASN A 1 106 ? 1.150 5.224 17.059 1.00 49.38 106 ASN A CA 1
ATOM 888 C C . ASN A 1 106 ? 0.711 6.677 17.173 1.00 49.38 106 ASN A C 1
ATOM 890 O O . ASN A 1 106 ? 1.143 7.459 16.296 1.00 49.38 106 ASN A O 1
#

Secondary structure (DSSP, 8-state):
-EEEEEEEEEEEEEETTEEEEEEEEEEE-TT-TT--EEEEEEEE-HHHHHHHS-TT-----TT----SS--HHHHHHHHHHHHHHHTTS-HHHHHHHHHHHS----

pLDDT: mean 76.38, std 15.49, range [34.0, 95.56]

Foldseek 3Di:
DDFPDKAWPDWDDPDPQFIKTKIKTWDADPPDPPGTDIDIDMDGGPVNVVVPDDPPDDDDDAADDHDNDDDPVVVVVVVVVQLVVLVPDPPVSSVVSVCRRHPDDD

Sequence (106 aa):
MEIKTINYLKKEFVDYDDFVVSGEVYIGPENMDFVYEVFEFNVVSIKRLYSNFDDNAVMLSRGWMIVKTFDEKLIELKIESIVSRCNHLNDEENYVELSAYFRRLN